Protein AF-A0A290QK51-F1 (afdb_monomer_lite)

Sequence (91 aa):
MTDRATYLSRRLLSRLADVESAGGFSPDESGGAALRRETIAKILAVEEGITDGATIALVAGAVPFLARGRELSSRDIEGFAAFLRERLALS

Radius of gyration: 12.52 Å; chains: 1; bounding box: 30×28×31 Å

Secondary structure (DSSP, 8-state):
---HHHHHHHHHHHHHHHHHHTT---TTSHHHHHHHHHHHHHHHHHHH----HHHHHHHHHHSPP--TT----HHHHHHHHHHHHHHH---

Organism: NCBI:txid2576891

Foldseek 3Di:
DQFLLLVLLVVLLVVLLVCVQVVQADVPDPRNLVVSLVSQCVSCCVRPVDNDSVLSVVLSVLQDDQDNPRDDDPVSSVSSSVVCCVSVVTD

pLDDT: mean 84.81, std 11.74, range [50.12, 95.94]

Structure (mmCIF, N/CA/C/O backbone):
data_AF-A0A290QK51-F1
#
_entry.id   AF-A0A290QK51-F1
#
loop_
_atom_site.group_PDB
_atom_site.id
_atom_site.type_symbol
_atom_site.label_atom_id
_atom_site.label_alt_id
_atom_site.label_comp_id
_atom_site.label_asym_id
_atom_site.label_entity_id
_atom_site.label_seq_id
_atom_site.pdbx_PDB_ins_code
_atom_site.Cartn_x
_atom_site.Cartn_y
_atom_site.Cartn_z
_atom_site.occupancy
_atom_site.B_iso_or_equiv
_atom_site.auth_seq_id
_atom_site.auth_comp_id
_atom_site.auth_asym_id
_atom_site.auth_atom_id
_atom_site.pdbx_PDB_model_num
ATOM 1 N N . MET A 1 1 ? -4.149 17.217 13.501 1.00 50.12 1 MET A N 1
ATOM 2 C CA . MET A 1 1 ? -3.844 15.802 13.797 1.00 50.12 1 MET A CA 1
ATOM 3 C C . MET A 1 1 ? -3.751 15.076 12.472 1.00 50.12 1 MET A C 1
ATOM 5 O O . MET A 1 1 ? -4.670 15.208 11.676 1.00 50.12 1 MET A O 1
ATOM 9 N N . THR A 1 2 ? -2.631 14.416 12.187 1.00 63.84 2 THR A N 1
ATOM 10 C CA . THR A 1 2 ? -2.509 13.592 10.979 1.00 63.84 2 THR A CA 1
ATOM 11 C C . THR A 1 2 ? -3.234 12.280 11.247 1.00 63.84 2 THR A C 1
ATOM 13 O O . THR A 1 2 ? -2.763 11.484 12.051 1.00 63.84 2 THR A O 1
ATOM 16 N N . ASP A 1 3 ? -4.394 12.110 10.623 1.00 87.56 3 ASP A N 1
ATOM 17 C CA . ASP A 1 3 ? -5.194 10.879 10.613 1.00 87.56 3 ASP A CA 1
ATOM 18 C C . ASP A 1 3 ? -4.349 9.665 10.163 1.00 87.56 3 ASP A C 1
ATOM 20 O O . ASP A 1 3 ? -3.405 9.801 9.364 1.00 87.56 3 ASP A O 1
ATOM 24 N N . ARG A 1 4 ? -4.644 8.483 10.718 1.00 91.44 4 ARG A N 1
ATOM 25 C CA . ARG A 1 4 ? -3.853 7.251 10.562 1.00 91.44 4 ARG A CA 1
ATOM 26 C C . ARG A 1 4 ? -3.731 6.832 9.103 1.00 91.44 4 ARG A C 1
ATOM 28 O O . ARG A 1 4 ? -2.658 6.388 8.690 1.00 91.44 4 ARG A O 1
ATOM 35 N N . ALA A 1 5 ? -4.766 7.047 8.294 1.00 92.88 5 ALA A N 1
ATOM 36 C CA . ALA A 1 5 ? -4.724 6.742 6.869 1.00 92.88 5 ALA A CA 1
ATOM 37 C C . ALA A 1 5 ? -3.758 7.660 6.115 1.00 92.88 5 ALA A C 1
ATOM 39 O O . ALA A 1 5 ? -3.048 7.208 5.217 1.00 92.88 5 ALA A O 1
ATOM 40 N N . THR A 1 6 ? -3.670 8.937 6.499 1.00 93.44 6 THR A N 1
ATOM 41 C CA . THR A 1 6 ? -2.689 9.871 5.922 1.00 93.44 6 THR A CA 1
ATOM 42 C C . THR A 1 6 ? -1.261 9.456 6.267 1.00 93.44 6 THR A C 1
ATOM 44 O O . THR A 1 6 ? -0.374 9.514 5.412 1.00 93.44 6 THR A O 1
ATOM 47 N N . TYR A 1 7 ? -1.029 9.013 7.504 1.00 93.38 7 TYR A N 1
ATOM 48 C CA . TYR A 1 7 ? 0.264 8.471 7.917 1.00 93.38 7 TYR A CA 1
ATOM 49 C C . TYR A 1 7 ? 0.636 7.216 7.113 1.00 93.38 7 TYR A C 1
ATOM 51 O O . TYR A 1 7 ? 1.728 7.146 6.541 1.00 93.38 7 TYR A O 1
ATOM 59 N N . LEU A 1 8 ? -0.285 6.254 7.026 1.00 94.06 8 LEU A N 1
ATOM 60 C CA . LEU A 1 8 ? -0.055 4.988 6.337 1.00 94.06 8 LEU A CA 1
ATOM 61 C C . LEU A 1 8 ? 0.145 5.192 4.830 1.00 94.06 8 LEU A C 1
ATOM 63 O O . LEU A 1 8 ? 1.060 4.609 4.252 1.00 94.06 8 LEU A O 1
ATOM 67 N N . SER A 1 9 ? -0.639 6.085 4.218 1.00 94.06 9 SER A N 1
ATOM 68 C CA . SER A 1 9 ? -0.491 6.507 2.822 1.00 94.06 9 SER A CA 1
ATOM 69 C C . SER A 1 9 ? 0.918 7.034 2.551 1.00 94.06 9 SER A C 1
ATOM 71 O O . SER A 1 9 ? 1.614 6.510 1.683 1.00 94.06 9 SER A O 1
ATOM 73 N N . ARG A 1 10 ? 1.401 7.990 3.359 1.00 93.25 10 ARG A N 1
ATOM 74 C CA . ARG A 1 10 ? 2.770 8.523 3.233 1.00 93.25 10 ARG A CA 1
ATOM 75 C C . ARG A 1 10 ? 3.817 7.424 3.347 1.00 93.25 10 ARG A C 1
ATOM 77 O O . ARG A 1 10 ? 4.710 7.345 2.511 1.00 93.25 10 ARG A O 1
ATOM 84 N N . ARG A 1 11 ? 3.698 6.558 4.355 1.00 93.69 11 ARG A N 1
ATOM 85 C CA . ARG A 1 11 ? 4.679 5.498 4.605 1.00 93.69 11 ARG A CA 1
ATOM 86 C C . ARG A 1 11 ? 4.739 4.479 3.468 1.00 93.69 11 ARG A C 1
ATOM 88 O O . ARG A 1 11 ? 5.834 4.123 3.038 1.00 93.69 11 ARG A O 1
ATOM 95 N N . LEU A 1 12 ? 3.583 4.038 2.973 1.00 93.56 12 LEU A N 1
ATOM 96 C CA . LEU A 1 12 ? 3.485 3.121 1.835 1.00 93.56 12 LEU A CA 1
ATOM 97 C C . LEU A 1 12 ? 4.074 3.751 0.573 1.00 93.56 12 LEU A C 1
ATOM 99 O O . LEU A 1 12 ? 4.934 3.148 -0.064 1.00 93.56 12 LEU A O 1
ATOM 103 N N . LEU A 1 13 ? 3.651 4.969 0.235 1.00 92.19 13 LEU A N 1
ATOM 104 C CA . LEU A 1 13 ? 4.078 5.644 -0.987 1.00 92.19 13 LEU A CA 1
ATOM 105 C C . LEU A 1 13 ? 5.576 5.956 -0.985 1.00 92.19 13 LEU A C 1
ATOM 107 O O . LEU A 1 13 ? 6.250 5.657 -1.967 1.00 92.19 13 LEU A O 1
ATOM 111 N N . SER A 1 14 ? 6.115 6.481 0.119 1.00 90.31 14 SER A N 1
ATOM 112 C CA . SER A 1 14 ? 7.555 6.734 0.245 1.00 90.31 14 SER A CA 1
ATOM 113 C C . SER A 1 14 ? 8.363 5.446 0.126 1.00 90.31 14 SER A C 1
ATOM 115 O O . SER A 1 14 ? 9.316 5.392 -0.645 1.00 90.31 14 SER A O 1
ATOM 117 N N . ARG A 1 15 ? 7.958 4.372 0.818 1.00 90.12 15 ARG A N 1
ATOM 118 C CA . ARG A 1 15 ? 8.717 3.118 0.770 1.00 90.12 15 ARG A CA 1
ATOM 119 C C . ARG A 1 15 ? 8.691 2.474 -0.612 1.00 90.12 15 ARG A C 1
ATOM 121 O O . ARG A 1 15 ? 9.686 1.886 -1.026 1.00 90.12 15 ARG A O 1
ATOM 128 N N . LEU A 1 16 ? 7.565 2.561 -1.313 1.00 88.69 16 LEU A N 1
ATOM 129 C CA . LEU A 1 16 ? 7.463 2.063 -2.680 1.00 88.69 16 LEU A CA 1
ATOM 130 C C . LEU A 1 16 ? 8.315 2.899 -3.638 1.00 88.69 16 LEU A C 1
ATOM 132 O O . LEU A 1 16 ? 9.059 2.313 -4.415 1.00 88.69 16 LEU A O 1
ATOM 136 N N . ALA A 1 17 ? 8.309 4.228 -3.513 1.00 85.44 17 ALA A N 1
ATOM 137 C CA . ALA A 1 17 ? 9.179 5.099 -4.303 1.00 85.44 17 ALA A CA 1
ATOM 138 C C . ALA A 1 17 ? 10.676 4.790 -4.093 1.00 85.44 17 ALA A C 1
ATOM 140 O O . ALA A 1 17 ? 11.440 4.763 -5.062 1.00 85.44 17 ALA A O 1
ATOM 141 N N . ASP A 1 18 ? 11.092 4.494 -2.855 1.00 85.06 18 ASP A N 1
ATOM 142 C CA . ASP A 1 18 ? 12.474 4.098 -2.544 1.00 85.06 18 ASP A CA 1
ATOM 143 C C . ASP A 1 18 ? 12.861 2.794 -3.255 1.00 85.06 18 ASP A C 1
ATOM 145 O O . ASP A 1 18 ? 13.930 2.689 -3.859 1.00 85.06 18 ASP A O 1
ATOM 149 N N . VAL A 1 19 ? 11.982 1.787 -3.199 1.00 82.25 19 VAL A N 1
ATOM 150 C CA . VAL A 1 19 ? 12.234 0.479 -3.818 1.00 82.25 19 VAL A CA 1
ATOM 151 C C . VAL A 1 19 ? 12.174 0.573 -5.355 1.00 82.25 19 VAL A C 1
ATOM 153 O O . VAL A 1 19 ? 12.974 -0.076 -6.029 1.00 82.25 19 VAL A O 1
ATOM 156 N N . GLU A 1 20 ? 11.312 1.427 -5.924 1.00 78.81 20 GLU A N 1
ATOM 157 C CA . GLU A 1 20 ? 11.265 1.741 -7.372 1.00 78.81 20 GLU A CA 1
ATOM 158 C C . GLU A 1 20 ? 12.544 2.408 -7.846 1.00 78.81 20 GLU A C 1
ATOM 160 O O . GLU A 1 20 ? 13.117 2.002 -8.861 1.00 78.81 20 GLU A O 1
ATOM 165 N N . SER A 1 21 ? 13.030 3.378 -7.082 1.00 75.81 21 SER A N 1
ATOM 166 C CA . SER A 1 21 ? 14.250 4.113 -7.406 1.00 75.81 21 SER A CA 1
ATOM 167 C C . SER A 1 21 ? 15.500 3.238 -7.305 1.00 75.81 21 SER A C 1
ATOM 169 O O . SER A 1 21 ? 16.425 3.407 -8.096 1.00 75.81 21 SER A O 1
ATOM 171 N N . ALA A 1 22 ? 15.511 2.251 -6.404 1.00 76.06 22 ALA A N 1
ATOM 172 C CA . ALA A 1 22 ? 16.585 1.261 -6.291 1.00 76.06 22 ALA A CA 1
ATOM 173 C C . ALA A 1 22 ? 16.588 0.207 -7.421 1.00 76.06 22 ALA A C 1
ATOM 175 O O . ALA A 1 22 ? 17.417 -0.701 -7.408 1.00 76.06 22 ALA A O 1
ATOM 176 N N . GLY A 1 23 ? 15.662 0.297 -8.385 1.00 67.88 23 GLY A N 1
ATOM 177 C CA . GLY A 1 23 ? 15.52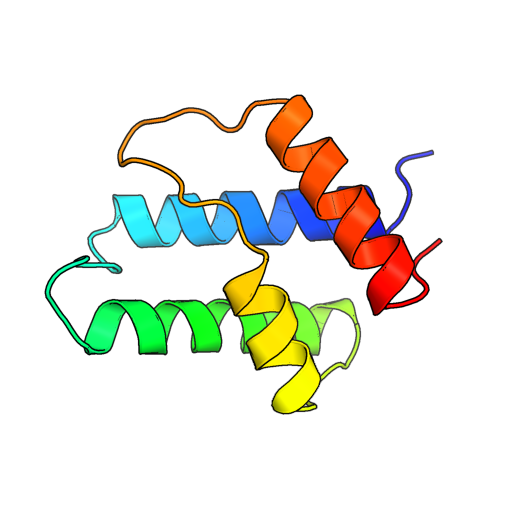7 -0.670 -9.475 1.00 67.88 23 GLY A CA 1
ATOM 178 C C . GLY A 1 23 ? 14.779 -1.948 -9.087 1.00 67.88 23 GLY A C 1
ATOM 179 O O . GLY A 1 23 ? 14.768 -2.895 -9.865 1.00 67.88 23 GLY A O 1
ATOM 180 N N . GLY A 1 24 ? 14.128 -1.985 -7.918 1.00 60.97 24 GLY A N 1
ATOM 181 C CA . GLY A 1 24 ? 13.393 -3.159 -7.437 1.00 60.97 24 GLY A CA 1
ATOM 182 C C . GLY A 1 24 ? 12.110 -3.460 -8.219 1.00 60.97 24 GLY A C 1
ATOM 183 O O . GLY A 1 24 ? 11.613 -4.583 -8.180 1.00 60.97 24 GLY A O 1
ATOM 184 N N . PHE A 1 25 ? 11.578 -2.485 -8.959 1.00 65.06 25 PHE A N 1
ATOM 185 C CA . PHE A 1 25 ? 10.380 -2.658 -9.775 1.00 65.06 25 PHE A CA 1
ATOM 186 C C . PHE A 1 25 ? 10.698 -2.403 -11.247 1.00 65.06 25 PHE A C 1
ATOM 188 O O . PHE A 1 25 ? 10.683 -1.268 -11.731 1.00 65.06 25 PHE A O 1
ATOM 195 N N . SER A 1 26 ? 11.009 -3.478 -11.967 1.00 59.03 26 SER A N 1
ATOM 196 C CA . SER A 1 26 ? 11.012 -3.456 -13.426 1.00 59.03 26 SER A CA 1
ATOM 197 C C . SER A 1 26 ? 9.567 -3.660 -13.906 1.00 59.03 26 SER A C 1
ATOM 199 O O . SER A 1 26 ? 8.978 -4.689 -13.574 1.00 59.03 26 SER A O 1
ATOM 201 N N . PRO A 1 27 ? 8.954 -2.701 -14.626 1.00 55.00 27 PRO A N 1
ATOM 202 C CA . PRO A 1 27 ? 7.556 -2.801 -15.059 1.00 55.00 27 PRO A CA 1
ATOM 203 C C . PRO A 1 27 ? 7.301 -3.946 -16.056 1.00 55.00 27 PRO A C 1
ATOM 205 O O . PRO A 1 27 ? 6.162 -4.387 -16.177 1.00 55.00 27 PRO A O 1
ATOM 208 N N . ASP A 1 28 ? 8.351 -4.452 -16.710 1.00 58.06 28 ASP A N 1
ATOM 209 C CA . ASP A 1 28 ? 8.306 -5.590 -17.641 1.00 58.06 28 ASP A CA 1
ATOM 210 C C . ASP A 1 28 ? 8.534 -6.956 -16.971 1.00 58.06 28 ASP A C 1
ATOM 212 O O . ASP A 1 28 ? 8.308 -7.999 -17.585 1.00 58.06 28 ASP A O 1
ATOM 216 N N . GLU A 1 29 ? 8.955 -6.994 -15.703 1.00 59.91 29 GLU A N 1
ATOM 217 C CA . GLU A 1 29 ? 9.229 -8.255 -15.015 1.00 59.91 29 GLU A CA 1
ATOM 218 C C . GLU A 1 29 ? 8.125 -8.586 -14.015 1.00 59.91 29 GLU A C 1
ATOM 220 O O . GLU A 1 29 ? 7.800 -7.810 -13.116 1.00 59.91 29 GLU A O 1
ATOM 225 N N . SER A 1 30 ? 7.611 -9.816 -14.098 1.00 61.00 30 SER A N 1
ATOM 226 C CA . SER A 1 30 ? 6.676 -10.381 -13.111 1.00 61.00 30 SER A CA 1
ATOM 227 C C . SER A 1 30 ? 7.179 -10.250 -11.658 1.00 61.00 30 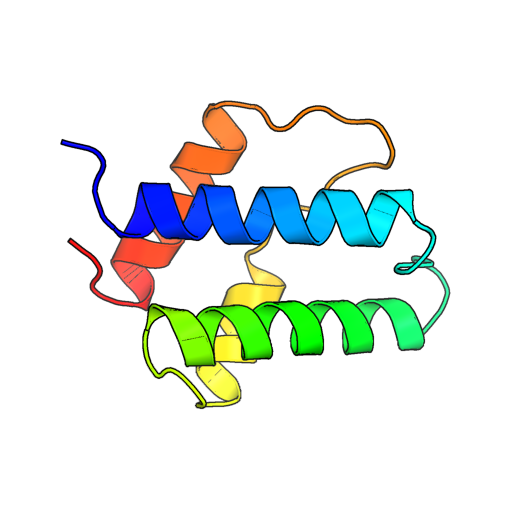SER A C 1
ATOM 229 O O . SER A 1 30 ? 6.377 -10.232 -10.723 1.00 61.00 30 SER A O 1
ATOM 231 N N . GLY A 1 31 ? 8.495 -10.095 -11.459 1.00 65.44 31 GLY A N 1
ATOM 232 C CA . GLY A 1 31 ? 9.122 -9.829 -10.163 1.00 65.44 31 GLY A CA 1
ATOM 233 C C . GLY A 1 31 ? 8.760 -8.474 -9.543 1.00 65.44 31 GLY A C 1
ATOM 234 O O . GLY A 1 31 ? 8.621 -8.392 -8.323 1.00 65.44 31 GLY A O 1
ATOM 235 N N . GLY A 1 32 ? 8.514 -7.433 -10.346 1.00 75.94 32 GLY A N 1
ATOM 236 C CA . GLY A 1 32 ? 8.180 -6.101 -9.833 1.00 75.94 32 GLY A CA 1
ATOM 237 C C . GLY A 1 32 ? 6.822 -6.073 -9.123 1.00 75.94 32 GLY A C 1
ATOM 238 O O . GLY A 1 32 ? 6.692 -5.590 -7.998 1.00 75.94 32 GLY A O 1
ATOM 239 N N . ALA A 1 33 ? 5.797 -6.678 -9.724 1.00 79.62 33 ALA A N 1
ATOM 240 C CA . ALA A 1 33 ? 4.478 -6.768 -9.098 1.00 79.62 33 ALA A CA 1
ATOM 241 C C . ALA A 1 33 ? 4.501 -7.599 -7.798 1.00 79.62 33 ALA A C 1
ATOM 243 O O . ALA A 1 33 ? 3.835 -7.242 -6.819 1.00 79.62 33 ALA A O 1
ATOM 244 N N . ALA A 1 34 ? 5.292 -8.678 -7.769 1.00 84.06 34 ALA A N 1
ATOM 245 C CA . ALA A 1 34 ? 5.452 -9.531 -6.593 1.00 84.06 34 ALA A CA 1
ATOM 246 C C . ALA A 1 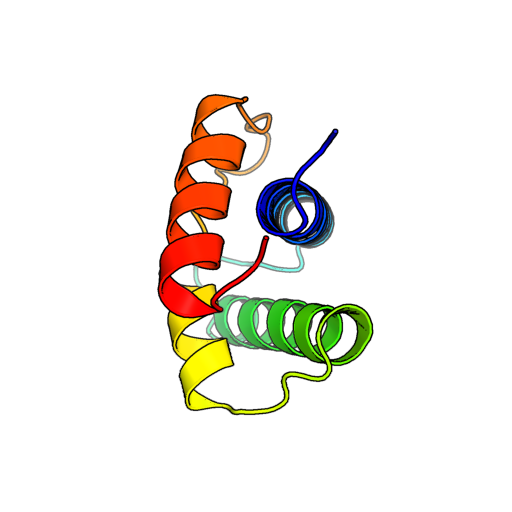34 ? 6.143 -8.789 -5.439 1.00 84.06 34 ALA A C 1
ATOM 248 O O . ALA A 1 34 ? 5.598 -8.741 -4.334 1.00 84.06 34 ALA A O 1
ATOM 249 N N . LEU A 1 35 ? 7.272 -8.126 -5.711 1.00 85.38 35 LEU A N 1
ATOM 250 C CA . LEU A 1 35 ? 7.995 -7.339 -4.711 1.00 85.38 35 LEU A CA 1
ATOM 251 C C . LEU A 1 35 ? 7.131 -6.189 -4.168 1.00 85.38 35 LEU A C 1
ATOM 253 O O . LEU A 1 35 ? 7.226 -5.821 -2.992 1.00 85.38 35 LEU A O 1
ATOM 257 N N . ARG A 1 36 ? 6.259 -5.612 -5.010 1.00 87.06 36 ARG A N 1
ATOM 258 C CA . ARG A 1 36 ? 5.415 -4.471 -4.625 1.00 87.06 36 ARG A CA 1
ATOM 259 C C . ARG A 1 36 ? 4.379 -4.933 -3.622 1.00 87.06 36 ARG A C 1
ATOM 261 O O . ARG A 1 36 ? 4.225 -4.333 -2.559 1.00 87.06 36 ARG A O 1
ATOM 268 N N . ARG A 1 37 ? 3.723 -6.049 -3.937 1.00 90.00 37 ARG A N 1
ATOM 269 C CA . ARG A 1 37 ? 2.772 -6.706 -3.043 1.00 90.00 37 ARG A CA 1
ATOM 270 C C . ARG A 1 37 ? 3.439 -7.139 -1.738 1.00 90.00 37 ARG A C 1
ATOM 272 O O . ARG A 1 37 ? 2.860 -6.924 -0.680 1.00 90.00 37 ARG A O 1
ATOM 279 N N . GLU A 1 38 ? 4.651 -7.684 -1.797 1.00 92.19 38 GLU A N 1
ATOM 280 C CA . GLU A 1 38 ? 5.415 -8.082 -0.609 1.00 92.19 38 GLU A CA 1
ATOM 281 C C . GLU A 1 38 ? 5.753 -6.882 0.289 1.00 92.19 38 GLU A C 1
ATOM 283 O O . GLU A 1 38 ? 5.588 -6.941 1.508 1.00 92.19 38 GLU A O 1
ATOM 288 N N . THR A 1 39 ? 6.181 -5.767 -0.303 1.00 92.38 39 THR A N 1
ATOM 289 C CA . THR A 1 39 ? 6.499 -4.539 0.439 1.00 92.38 39 THR A CA 1
ATOM 290 C C . THR A 1 39 ? 5.263 -3.987 1.147 1.00 92.38 39 THR A C 1
ATOM 292 O O . THR A 1 39 ? 5.325 -3.639 2.326 1.00 92.38 39 THR A O 1
ATOM 295 N N . ILE A 1 40 ? 4.124 -3.963 0.452 1.00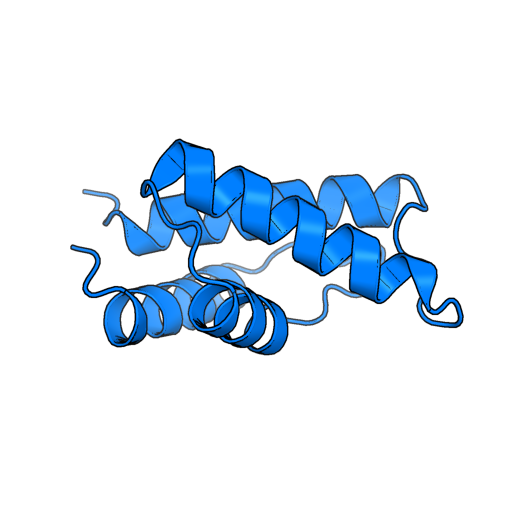 94.06 40 ILE A N 1
ATOM 296 C CA . ILE A 1 40 ? 2.838 -3.543 1.019 1.00 94.06 40 ILE A CA 1
ATOM 297 C C . ILE A 1 40 ? 2.418 -4.483 2.149 1.00 94.06 40 ILE A C 1
ATOM 299 O O . ILE A 1 40 ? 2.070 -4.005 3.225 1.00 94.06 40 ILE A O 1
ATOM 303 N N . ALA A 1 41 ? 2.512 -5.800 1.944 1.00 95.62 41 ALA A N 1
ATOM 304 C CA . ALA A 1 41 ? 2.193 -6.798 2.962 1.00 95.62 41 ALA A CA 1
ATOM 305 C C . ALA A 1 41 ? 3.003 -6.581 4.246 1.00 95.62 41 ALA A C 1
ATOM 307 O O . ALA A 1 41 ? 2.441 -6.567 5.337 1.00 95.62 41 ALA A O 1
ATOM 308 N N . LYS A 1 42 ? 4.315 -6.346 4.119 1.00 95.94 42 LYS A N 1
ATOM 309 C CA . LYS A 1 42 ? 5.200 -6.081 5.261 1.00 95.94 42 LYS A CA 1
ATOM 310 C C . LYS A 1 42 ? 4.792 -4.824 6.025 1.00 95.94 42 LYS A C 1
ATOM 312 O O . LYS A 1 42 ? 4.756 -4.848 7.250 1.00 95.94 42 LYS A O 1
ATOM 317 N N . ILE A 1 43 ? 4.475 -3.737 5.323 1.00 95.50 43 ILE A N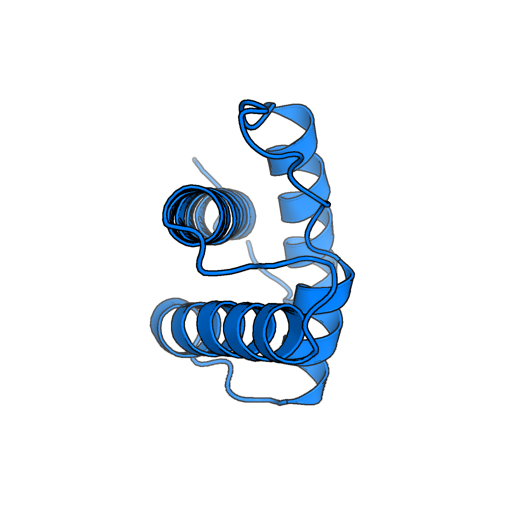 1
ATOM 318 C CA . ILE A 1 43 ? 4.063 -2.487 5.974 1.00 95.50 43 ILE A CA 1
ATOM 319 C C . ILE A 1 43 ? 2.712 -2.658 6.665 1.00 95.50 43 ILE A C 1
ATOM 321 O O . ILE A 1 43 ? 2.586 -2.278 7.821 1.00 95.50 43 ILE A O 1
ATOM 325 N N . LEU A 1 44 ? 1.727 -3.260 5.998 1.00 94.94 44 LEU A N 1
ATOM 326 C CA . LEU A 1 44 ? 0.400 -3.486 6.573 1.00 94.94 44 LEU A CA 1
ATOM 327 C C . LEU A 1 44 ? 0.444 -4.413 7.796 1.00 94.94 44 LEU A C 1
ATOM 329 O O . LEU A 1 44 ? -0.239 -4.147 8.783 1.00 94.94 44 LEU A O 1
ATOM 333 N N . ALA A 1 45 ? 1.290 -5.444 7.770 1.00 95.56 45 ALA A N 1
ATOM 334 C CA . ALA A 1 45 ? 1.480 -6.338 8.907 1.00 95.56 45 ALA A CA 1
ATOM 335 C C . ALA A 1 45 ? 2.111 -5.622 10.110 1.00 95.56 45 ALA A C 1
ATOM 337 O O . ALA A 1 45 ? 1.688 -5.842 11.241 1.00 95.56 45 ALA A O 1
ATOM 338 N N . VAL A 1 46 ? 3.106 -4.758 9.879 1.00 95.56 46 VAL A N 1
ATOM 339 C CA . VAL A 1 46 ? 3.794 -4.022 10.954 1.00 95.56 46 VAL A CA 1
ATOM 340 C C . VAL A 1 46 ? 2.933 -2.889 11.510 1.00 95.56 46 VAL A C 1
ATOM 342 O O . VAL A 1 46 ? 2.906 -2.685 12.718 1.00 95.56 46 VAL A O 1
ATOM 345 N N . GLU A 1 47 ? 2.245 -2.149 10.643 1.00 94.06 47 GLU A N 1
ATOM 346 C CA . GLU A 1 47 ? 1.526 -0.936 11.037 1.00 94.06 47 GLU A CA 1
ATOM 347 C C . GLU A 1 47 ? 0.110 -1.195 11.529 1.00 94.06 47 GLU A C 1
ATOM 349 O O . GLU A 1 47 ? -0.337 -0.520 12.450 1.00 94.06 47 GLU A O 1
ATOM 354 N N . GLU A 1 48 ? -0.596 -2.147 10.926 1.00 92.50 48 GLU A N 1
ATOM 355 C CA . GLU A 1 48 ? -2.022 -2.372 11.187 1.00 92.50 48 GLU A CA 1
ATOM 356 C C . GLU A 1 48 ? -2.322 -3.822 11.597 1.00 92.50 48 GLU A C 1
ATOM 358 O O . GLU A 1 48 ? -3.477 -4.184 11.802 1.00 92.50 48 GLU A O 1
ATOM 363 N N . GLY A 1 49 ? -1.305 -4.690 11.685 1.00 93.19 49 GLY A N 1
ATOM 364 C CA . GLY A 1 49 ? -1.503 -6.119 11.951 1.00 93.19 49 GLY A CA 1
ATOM 365 C C . GLY A 1 49 ? -2.225 -6.865 10.822 1.00 93.19 49 GLY A C 1
ATOM 366 O O . GLY A 1 49 ? -2.666 -7.998 11.011 1.00 93.19 49 GLY A O 1
ATOM 367 N N . ILE A 1 50 ? -2.361 -6.252 9.642 1.00 93.44 50 ILE A N 1
ATOM 368 C CA . ILE A 1 50 ? -3.114 -6.815 8.520 1.00 93.44 50 ILE A CA 1
ATOM 369 C C . ILE A 1 50 ? -2.227 -7.793 7.751 1.00 93.44 50 ILE A C 1
ATOM 371 O O . ILE A 1 50 ? -1.247 -7.408 7.114 1.00 93.44 50 ILE A O 1
ATOM 375 N N . THR A 1 51 ? -2.620 -9.064 7.766 1.00 93.88 51 THR A N 1
ATOM 376 C CA . THR A 1 51 ? -1.967 -10.157 7.024 1.00 93.88 51 THR A CA 1
ATOM 377 C C . THR A 1 51 ? -2.887 -10.806 5.986 1.00 93.88 51 THR A C 1
ATOM 379 O O . THR A 1 51 ? -2.465 -11.702 5.256 1.00 93.88 51 THR A O 1
ATOM 382 N N . ASP A 1 52 ? -4.134 -10.333 5.884 1.00 94.25 52 ASP A N 1
ATOM 383 C CA . ASP A 1 52 ? -5.124 -10.832 4.933 1.00 94.25 52 ASP A CA 1
ATOM 384 C C . ASP A 1 52 ? -4.709 -10.551 3.479 1.00 94.25 52 ASP A C 1
ATOM 386 O O . ASP A 1 52 ? -4.553 -9.403 3.050 1.00 94.25 52 ASP A O 1
ATOM 390 N N . GLY A 1 53 ? -4.564 -11.624 2.698 1.00 91.69 53 GLY A N 1
ATOM 391 C CA . GLY A 1 53 ? -4.093 -11.557 1.316 1.00 91.69 53 GLY A CA 1
ATOM 392 C C . GLY A 1 53 ? -5.031 -10.786 0.384 1.00 91.69 53 GLY A C 1
ATOM 393 O O . GLY A 1 53 ? -4.553 -10.117 -0.536 1.00 91.69 53 GLY A O 1
ATOM 394 N N . ALA A 1 54 ? -6.346 -10.826 0.624 1.00 93.75 54 ALA A N 1
ATOM 395 C CA . ALA A 1 54 ? -7.320 -10.099 -0.191 1.00 93.75 54 ALA A CA 1
ATOM 396 C C . ALA A 1 54 ? -7.208 -8.583 0.027 1.00 93.75 54 ALA A C 1
ATOM 398 O O . ALA A 1 54 ? -7.190 -7.808 -0.932 1.00 93.75 54 ALA A O 1
ATOM 399 N N . THR A 1 55 ? -7.058 -8.163 1.281 1.00 93.25 55 THR A N 1
ATOM 400 C CA . THR A 1 55 ? -6.823 -6.768 1.662 1.00 93.25 55 THR A CA 1
ATOM 401 C C . THR A 1 55 ? -5.502 -6.259 1.099 1.00 93.25 55 THR A C 1
ATOM 403 O O . THR A 1 55 ? -5.471 -5.199 0.478 1.00 93.25 55 THR A O 1
ATOM 406 N N . ILE A 1 56 ? -4.428 -7.042 1.218 1.00 94.00 56 ILE A N 1
ATOM 407 C CA . ILE A 1 56 ? -3.120 -6.710 0.636 1.00 94.00 56 ILE A CA 1
ATOM 408 C C . ILE A 1 56 ? -3.222 -6.534 -0.886 1.00 94.00 56 ILE A C 1
ATOM 410 O O . ILE A 1 56 ? -2.687 -5.568 -1.431 1.00 94.00 56 ILE A O 1
ATOM 414 N N . ALA A 1 57 ? -3.913 -7.442 -1.585 1.00 92.06 57 ALA A N 1
ATOM 415 C CA . ALA A 1 57 ? -4.095 -7.356 -3.033 1.00 92.06 57 ALA A CA 1
ATOM 416 C C . ALA A 1 57 ? -4.900 -6.114 -3.446 1.00 92.06 57 ALA A C 1
ATOM 418 O O . ALA A 1 57 ? -4.539 -5.450 -4.418 1.00 92.06 57 ALA A O 1
ATOM 419 N N . LEU A 1 58 ? -5.946 -5.773 -2.688 1.00 93.50 58 LEU A N 1
ATOM 420 C CA . LEU A 1 58 ? -6.748 -4.570 -2.916 1.00 93.50 58 LEU A CA 1
ATOM 421 C C . LEU A 1 58 ? -5.945 -3.292 -2.702 1.00 93.50 58 LEU A C 1
ATOM 423 O O . LEU A 1 58 ? -5.968 -2.413 -3.560 1.00 93.50 58 LEU A O 1
ATOM 427 N N . VAL A 1 59 ? -5.199 -3.203 -1.599 1.00 93.81 59 VAL A N 1
ATOM 428 C CA . VAL A 1 59 ? -4.325 -2.054 -1.337 1.00 93.81 59 VAL A CA 1
ATOM 429 C C . VAL A 1 59 ? -3.286 -1.929 -2.446 1.00 93.81 59 VAL A C 1
ATOM 431 O O . VAL A 1 59 ? -3.128 -0.845 -2.993 1.00 93.81 59 VAL A O 1
ATOM 434 N N . ALA A 1 60 ? -2.648 -3.032 -2.851 1.00 91.56 60 ALA A N 1
ATOM 435 C CA . ALA A 1 60 ? -1.674 -3.039 -3.942 1.00 91.56 60 ALA A CA 1
ATOM 436 C C . ALA A 1 60 ? -2.242 -2.555 -5.282 1.00 91.56 60 ALA A C 1
ATOM 438 O O . ALA A 1 60 ? -1.539 -1.852 -6.005 1.00 91.56 60 ALA A O 1
ATOM 439 N N . GLY A 1 61 ? -3.496 -2.892 -5.595 1.00 90.38 61 GLY A N 1
ATOM 440 C CA . GLY A 1 61 ? -4.180 -2.410 -6.798 1.00 90.38 61 GLY A CA 1
ATOM 441 C C . GLY A 1 61 ? -4.569 -0.929 -6.745 1.00 90.38 61 GLY A C 1
ATOM 442 O O . GLY A 1 61 ? -4.684 -0.298 -7.791 1.00 90.38 61 GLY A O 1
ATOM 443 N N . ALA A 1 62 ? -4.748 -0.370 -5.547 1.00 91.69 62 ALA A N 1
ATOM 444 C CA . ALA A 1 62 ? -5.114 1.031 -5.348 1.00 91.69 62 ALA A CA 1
ATOM 445 C C . ALA A 1 62 ? -3.911 1.974 -5.207 1.00 91.69 62 ALA A C 1
ATOM 447 O O . ALA A 1 62 ? -4.084 3.192 -5.276 1.00 91.69 62 ALA A O 1
ATOM 448 N N . VAL A 1 63 ? -2.696 1.447 -5.004 1.00 88.62 63 VAL A N 1
ATOM 449 C CA . VAL A 1 63 ? -1.504 2.296 -4.950 1.00 88.62 63 VAL A CA 1
ATOM 450 C C . VAL A 1 63 ? -1.308 2.968 -6.320 1.00 88.62 63 VAL A C 1
ATOM 452 O O . VAL A 1 63 ? -1.181 2.263 -7.328 1.00 88.62 63 VAL A O 1
ATOM 455 N N . PRO A 1 64 ? -1.204 4.309 -6.384 1.00 82.88 64 PRO A N 1
ATOM 456 C CA . PRO A 1 64 ? -0.942 5.015 -7.630 1.00 82.88 64 PRO A CA 1
ATOM 457 C C . PRO A 1 64 ? 0.359 4.532 -8.275 1.00 82.88 64 PRO A C 1
ATOM 459 O O . PRO A 1 64 ? 1.318 4.165 -7.597 1.00 82.88 64 PRO A O 1
ATOM 462 N N . PHE A 1 65 ? 0.396 4.521 -9.605 1.00 75.12 65 PHE A N 1
ATOM 463 C CA . PHE A 1 65 ? 1.643 4.296 -10.324 1.00 75.12 65 PHE A CA 1
ATOM 464 C C . PHE A 1 65 ? 2.539 5.525 -10.149 1.00 75.12 65 PHE A C 1
ATOM 466 O O . PHE A 1 65 ? 2.180 6.634 -10.557 1.00 75.12 65 PHE A O 1
ATOM 473 N N . LEU A 1 66 ? 3.690 5.336 -9.512 1.00 72.81 66 LEU A N 1
ATOM 474 C CA . LEU A 1 66 ? 4.686 6.381 -9.357 1.00 72.81 66 LEU A CA 1
ATOM 475 C C . LEU A 1 66 ? 5.653 6.231 -10.532 1.00 72.81 66 LEU A C 1
ATOM 477 O O . LEU A 1 66 ? 6.429 5.289 -10.623 1.00 72.81 66 LEU A O 1
ATOM 481 N N . ALA A 1 67 ? 5.544 7.119 -11.519 1.00 65.75 67 ALA A N 1
ATOM 482 C CA . ALA A 1 67 ? 6.522 7.129 -12.598 1.00 65.75 67 ALA A CA 1
ATOM 483 C C . ALA A 1 67 ? 7.915 7.387 -12.003 1.00 65.75 67 ALA A C 1
ATOM 485 O O . ALA A 1 67 ? 8.062 8.214 -11.101 1.00 65.75 67 ALA A O 1
ATOM 486 N N . ARG A 1 68 ? 8.936 6.686 -12.505 1.00 65.06 68 ARG A N 1
ATOM 487 C CA . ARG A 1 68 ? 10.307 6.790 -11.989 1.00 65.06 68 ARG A CA 1
ATOM 488 C C . ARG A 1 68 ? 10.754 8.261 -11.988 1.00 65.06 68 ARG A C 1
ATOM 490 O O . ARG A 1 68 ? 10.730 8.911 -13.029 1.00 65.06 68 ARG A O 1
ATOM 497 N N . GLY A 1 69 ? 11.133 8.782 -10.819 1.00 63.88 69 GLY A N 1
ATOM 498 C CA . GLY A 1 69 ? 11.545 10.182 -10.643 1.00 63.88 69 GLY A CA 1
ATOM 499 C C . GLY A 1 69 ? 10.406 11.201 -10.480 1.00 63.88 69 GLY A C 1
ATOM 500 O O . GLY A 1 69 ? 10.683 12.395 -10.398 1.00 63.88 69 GLY A O 1
ATOM 501 N N . ARG A 1 70 ? 9.138 10.771 -10.414 1.00 74.75 70 ARG A N 1
ATOM 502 C CA . ARG A 1 70 ? 8.008 11.646 -10.067 1.00 74.75 70 ARG A CA 1
ATOM 503 C C . ARG A 1 70 ? 7.958 11.850 -8.553 1.00 74.75 70 ARG A C 1
ATOM 505 O O . ARG A 1 70 ? 7.859 10.886 -7.798 1.00 74.75 70 ARG A O 1
ATOM 512 N N . GLU A 1 71 ? 7.948 13.104 -8.115 1.00 77.44 71 GLU A N 1
ATOM 513 C CA . GLU A 1 71 ? 7.679 13.431 -6.714 1.00 77.44 71 GLU A CA 1
ATOM 514 C C . GLU A 1 71 ? 6.232 13.104 -6.324 1.00 77.44 71 GLU A C 1
ATOM 516 O O . GLU A 1 71 ? 5.286 13.311 -7.090 1.00 77.44 71 GLU A O 1
ATOM 521 N N . LEU A 1 72 ? 6.060 12.614 -5.096 1.00 81.94 72 LEU A N 1
ATOM 522 C CA . LEU A 1 72 ? 4.748 12.372 -4.508 1.00 81.94 72 LEU A CA 1
ATOM 523 C C . LEU A 1 72 ? 4.016 13.694 -4.296 1.00 81.94 72 LEU A C 1
ATOM 525 O O . LEU A 1 72 ? 4.429 14.513 -3.473 1.00 81.94 72 LEU A O 1
ATOM 529 N N . SER A 1 73 ? 2.902 13.892 -4.999 1.00 87.06 73 SER A N 1
ATOM 530 C CA . SER A 1 73 ? 2.079 15.077 -4.780 1.00 87.06 73 SER A CA 1
ATOM 531 C C . SER A 1 73 ? 1.179 14.898 -3.557 1.00 87.06 73 SER A C 1
ATOM 533 O O . SER A 1 73 ? 0.745 13.788 -3.235 1.00 87.06 73 SER A O 1
ATOM 535 N N . SER A 1 74 ? 0.813 16.007 -2.906 1.00 88.12 74 SER A N 1
ATOM 536 C CA . SER A 1 74 ? -0.182 15.996 -1.823 1.00 88.12 74 SER A CA 1
ATOM 537 C C . SER A 1 74 ? -1.497 15.343 -2.257 1.00 88.12 74 SER A C 1
ATOM 539 O O . SER A 1 74 ? -2.116 14.633 -1.473 1.00 88.12 74 SER A O 1
ATOM 541 N N . ARG A 1 75 ? -1.877 15.500 -3.533 1.00 88.12 75 ARG A N 1
ATOM 542 C CA . ARG A 1 75 ? -3.087 14.898 -4.104 1.00 88.12 75 ARG A CA 1
ATOM 543 C C . ARG A 1 75 ? -3.011 13.371 -4.175 1.00 88.12 75 ARG A C 1
ATOM 545 O O . ARG A 1 75 ? -4.016 12.716 -3.918 1.00 88.12 75 ARG A O 1
ATOM 552 N N . ASP A 1 76 ? -1.844 12.802 -4.494 1.00 89.81 76 ASP A N 1
ATOM 553 C CA . ASP A 1 76 ? -1.652 11.342 -4.485 1.00 89.81 76 ASP A CA 1
ATOM 554 C C . ASP A 1 76 ? -1.788 10.798 -3.054 1.00 89.81 76 ASP A C 1
ATOM 556 O O . ASP A 1 76 ? -2.459 9.792 -2.822 1.00 89.81 76 ASP A O 1
ATOM 560 N N . ILE A 1 77 ? -1.196 11.505 -2.084 1.00 91.38 77 ILE A N 1
ATOM 561 C CA . ILE A 1 77 ? -1.241 11.135 -0.665 1.00 91.38 77 ILE A CA 1
ATOM 562 C C . ILE A 1 77 ? -2.677 11.184 -0.139 1.00 91.38 77 ILE A C 1
ATOM 564 O O . ILE A 1 77 ? -3.118 10.232 0.505 1.00 91.38 77 ILE A O 1
ATOM 568 N N . GLU A 1 78 ? -3.400 12.272 -0.405 1.00 92.31 78 GLU A N 1
ATOM 569 C CA . GLU A 1 78 ? -4.781 12.474 0.042 1.00 92.31 78 GLU A CA 1
ATOM 570 C C . GLU A 1 78 ? -5.746 11.483 -0.606 1.00 92.31 78 GLU A C 1
ATOM 572 O O . GLU A 1 78 ? -6.563 10.887 0.098 1.00 92.31 78 GLU A O 1
ATOM 577 N N . GLY A 1 79 ? -5.621 11.255 -1.918 1.00 92.44 79 GLY A N 1
ATOM 578 C CA . GLY A 1 79 ? -6.447 10.288 -2.640 1.00 92.44 79 GLY A CA 1
ATOM 579 C C . GLY A 1 79 ? -6.244 8.865 -2.124 1.00 92.44 79 GLY A C 1
ATOM 580 O O . GLY A 1 79 ? -7.212 8.156 -1.849 1.00 92.44 79 GLY A O 1
ATOM 581 N N . PHE A 1 80 ? -4.990 8.465 -1.903 1.00 94.06 80 PHE A N 1
ATOM 582 C CA . PHE A 1 80 ? -4.702 7.145 -1.353 1.00 94.06 80 PHE A CA 1
ATOM 583 C C . PHE A 1 80 ? -5.096 7.028 0.126 1.00 94.06 80 PHE A C 1
ATOM 585 O O . PHE A 1 80 ? -5.618 5.999 0.545 1.00 94.06 80 PHE A O 1
ATOM 592 N N . ALA A 1 81 ? -4.945 8.094 0.918 1.00 93.75 81 ALA A N 1
ATOM 593 C CA . ALA A 1 81 ? -5.418 8.116 2.300 1.00 93.75 81 ALA A CA 1
ATOM 594 C C . ALA A 1 81 ? -6.945 7.969 2.381 1.00 93.75 81 ALA A C 1
ATOM 596 O O . ALA A 1 81 ? -7.432 7.223 3.223 1.00 93.75 81 ALA A O 1
ATOM 597 N N . ALA A 1 82 ? -7.701 8.627 1.497 1.00 93.62 82 ALA A N 1
ATOM 598 C CA . ALA A 1 82 ? -9.154 8.470 1.424 1.00 93.62 82 ALA A CA 1
ATOM 599 C C . ALA A 1 82 ? -9.551 7.014 1.136 1.00 93.62 82 ALA A C 1
ATOM 601 O O . ALA A 1 82 ? -10.359 6.449 1.870 1.00 93.62 82 ALA A O 1
ATOM 602 N N . PHE A 1 83 ? -8.897 6.380 0.158 1.00 94.19 83 PHE A N 1
ATOM 603 C CA . PHE A 1 83 ? -9.089 4.957 -0.125 1.00 94.19 83 PHE A CA 1
ATOM 604 C C . PHE A 1 83 ? -8.804 4.073 1.102 1.00 94.19 83 PHE A C 1
ATOM 606 O O . PHE A 1 83 ? -9.588 3.181 1.428 1.00 94.19 83 PHE A O 1
ATOM 613 N N . LEU A 1 84 ? -7.698 4.323 1.810 1.00 93.31 84 LEU A N 1
ATOM 614 C CA . LEU A 1 84 ? -7.341 3.549 3.000 1.00 93.31 84 LEU A CA 1
ATOM 615 C C . LEU A 1 84 ? -8.351 3.740 4.140 1.00 93.31 84 LEU A C 1
ATOM 617 O O . LEU A 1 84 ? -8.669 2.760 4.809 1.00 93.31 84 LEU A O 1
ATOM 621 N N . ARG A 1 85 ? -8.904 4.945 4.344 1.00 92.75 85 ARG A N 1
ATOM 622 C CA . ARG A 1 85 ? -9.973 5.162 5.341 1.00 92.75 85 ARG A CA 1
ATOM 623 C C . ARG A 1 85 ? -11.196 4.320 5.036 1.00 92.75 85 ARG A C 1
ATOM 625 O O . ARG A 1 85 ? -11.671 3.599 5.906 1.00 92.75 85 ARG A O 1
ATOM 632 N N . GLU A 1 86 ? -11.681 4.393 3.801 1.00 90.81 86 GLU A N 1
ATOM 633 C CA . GLU A 1 86 ? -12.877 3.660 3.387 1.00 90.81 86 GLU A CA 1
ATOM 634 C C . GLU A 1 86 ? -12.669 2.151 3.490 1.00 90.81 86 GLU A C 1
ATOM 636 O O . GLU A 1 86 ? -13.566 1.421 3.912 1.00 90.81 86 GLU A O 1
ATOM 641 N N . ARG A 1 87 ? -11.476 1.670 3.118 1.00 89.69 87 ARG A N 1
ATOM 642 C CA . ARG A 1 87 ? -11.236 0.233 3.011 1.00 89.69 87 ARG A CA 1
ATOM 643 C C . ARG A 1 87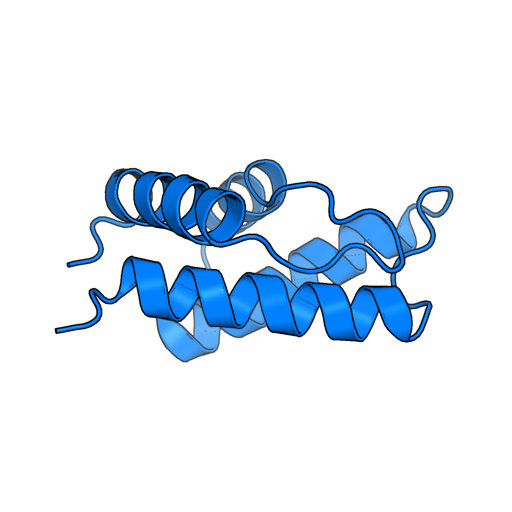 ? -10.820 -0.431 4.316 1.00 89.69 87 ARG A C 1
ATOM 645 O O . ARG A 1 87 ? -11.151 -1.599 4.514 1.00 89.69 87 ARG A O 1
ATOM 652 N N . LEU A 1 88 ? -10.083 0.281 5.162 1.00 87.44 88 LEU A N 1
ATOM 653 C CA . LEU A 1 88 ? -9.481 -0.252 6.386 1.00 87.44 88 LEU A CA 1
ATOM 654 C C . LEU A 1 88 ? -10.106 0.327 7.664 1.00 87.44 88 LEU A C 1
ATOM 656 O O . LEU A 1 88 ? -9.673 -0.032 8.753 1.00 87.44 88 LEU A O 1
ATOM 660 N N . ALA A 1 89 ? -11.112 1.202 7.542 1.00 85.56 89 ALA A N 1
ATOM 661 C CA . ALA A 1 89 ? -11.760 1.882 8.666 1.00 85.56 89 ALA A CA 1
ATOM 662 C C . ALA A 1 89 ? -10.768 2.635 9.579 1.00 85.56 89 ALA A C 1
ATOM 664 O O . ALA A 1 89 ? -10.925 2.672 10.798 1.00 85.56 89 ALA A O 1
ATOM 665 N N . LEU A 1 90 ? -9.732 3.228 8.977 1.00 80.19 90 LEU A N 1
ATOM 666 C CA . LEU A 1 90 ? -8.714 4.012 9.684 1.00 80.19 90 LEU A CA 1
ATOM 667 C C . LEU A 1 90 ? -9.246 5.411 10.038 1.00 80.19 90 LEU A C 1
ATOM 669 O O . LEU A 1 90 ? -9.952 6.019 9.232 1.00 80.19 90 LEU A O 1
ATOM 673 N N . SER A 1 91 ? -8.875 5.906 11.226 1.00 66.00 91 SER A N 1
ATOM 674 C CA . SER A 1 91 ? -9.280 7.201 11.814 1.00 66.00 91 SER A CA 1
ATOM 675 C C . SER A 1 91 ? -8.170 8.244 11.883 1.00 66.00 91 SER A C 1
ATOM 677 O O . SER A 1 91 ? -6.996 7.826 12.012 1.00 66.00 91 SER A O 1
#